Protein AF-A0A4Q0VN59-F1 (afdb_monomer)

pLDDT: mean 93.65, std 7.53, range [47.59, 98.25]

Mean predicted aligned error: 4.49 Å

Solvent-accessible surface area (backbone atoms only — not comparable to full-atom values): 4014 Å² total; per-residue (Å²): 130,88,76,75,48,74,65,56,50,52,50,50,54,52,50,51,53,55,49,52,53,54,50,51,53,54,48,51,53,53,50,52,51,54,51,50,53,50,39,57,74,73,63,51,57,67,71,54,50,34,70,74,68,71,51,52,71,70,57,54,50,52,54,55,58,74,72,108

Sequence (68 aa):
MELMTSWEKKGFDQGIEKGIEKGMEKGIEKGLENVTKRMLLEGAPISDILKFTGLTEDQIDRIKQQMK

Foldseek 3Di:
DDDQDPVNVVVVVVVVVVVVVVVVVVVLVVVLLVVLLVCVVVVHDPVVNCVPSVDDPVVSVVSVVVVD

Structure (mmCIF, N/CA/C/O backbone):
data_AF-A0A4Q0VN59-F1
#
_entry.id   AF-A0A4Q0VN59-F1
#
loop_
_atom_site.group_PDB
_atom_site.id
_atom_site.type_symbol
_atom_site.label_atom_id
_atom_site.label_alt_id
_atom_site.label_comp_id
_atom_site.label_asym_id
_atom_site.label_entity_id
_atom_site.label_seq_id
_atom_site.pdbx_PDB_ins_code
_atom_site.Cartn_x
_atom_site.Cartn_y
_atom_site.Cartn_z
_atom_site.occupancy
_atom_site.B_iso_or_equiv
_atom_site.auth_seq_id
_atom_site.auth_comp_id
_atom_site.auth_asym_id
_atom_site.auth_atom_id
_atom_site.pdbx_PDB_model_num
ATOM 1 N N . MET A 1 1 ? 28.147 6.224 -31.913 1.00 47.59 1 MET A N 1
ATOM 2 C CA . MET A 1 1 ? 26.950 5.893 -31.116 1.00 47.59 1 MET A CA 1
ATOM 3 C C . MET A 1 1 ? 26.885 4.382 -31.105 1.00 47.59 1 MET A C 1
ATOM 5 O O . MET A 1 1 ? 26.763 3.809 -32.181 1.00 47.59 1 MET A O 1
ATOM 9 N N . GLU A 1 2 ? 27.131 3.744 -29.964 1.00 71.88 2 GLU A N 1
ATOM 10 C CA . GLU A 1 2 ? 27.020 2.285 -29.881 1.00 71.88 2 GLU A CA 1
ATOM 11 C C . GLU A 1 2 ? 25.564 1.899 -30.152 1.00 71.88 2 GLU A C 1
ATOM 13 O O . GLU A 1 2 ? 24.641 2.437 -29.538 1.00 71.88 2 GLU A O 1
ATOM 18 N N . LEU A 1 3 ? 25.353 1.044 -31.151 1.00 80.44 3 LEU A N 1
ATOM 19 C CA . LEU A 1 3 ? 24.035 0.510 -31.456 1.00 80.44 3 LEU A CA 1
ATOM 20 C C . LEU A 1 3 ? 23.745 -0.574 -30.425 1.00 80.44 3 LEU A C 1
ATOM 22 O O . LEU A 1 3 ? 24.397 -1.614 -30.424 1.00 80.44 3 LEU A O 1
ATOM 26 N N . MET A 1 4 ? 22.774 -0.312 -29.552 1.00 85.88 4 MET A N 1
ATOM 27 C CA . MET A 1 4 ? 22.282 -1.305 -28.605 1.00 85.88 4 MET A CA 1
ATOM 28 C C . MET A 1 4 ? 21.807 -2.547 -29.368 1.00 85.88 4 MET A C 1
ATOM 30 O O . MET A 1 4 ? 21.049 -2.451 -30.341 1.00 85.88 4 MET A O 1
ATOM 34 N N . THR A 1 5 ? 22.255 -3.717 -28.932 1.00 92.69 5 THR A N 1
ATOM 35 C CA . THR A 1 5 ? 21.860 -4.992 -29.533 1.00 92.69 5 THR A CA 1
ATOM 36 C C . THR A 1 5 ? 20.393 -5.304 -29.223 1.00 92.69 5 THR A C 1
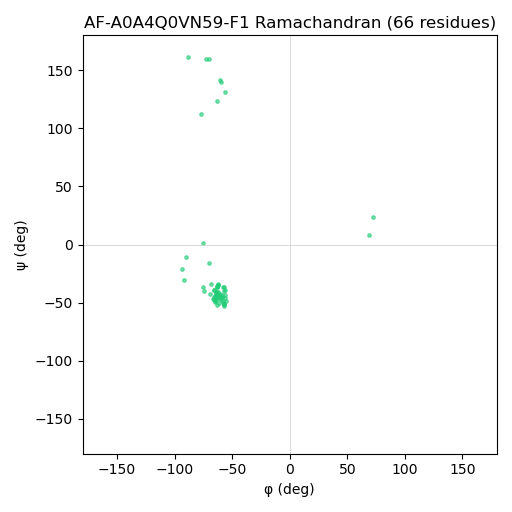ATOM 38 O O . THR A 1 5 ? 19.795 -4.783 -28.277 1.00 92.69 5 THR A O 1
ATOM 41 N N . SER A 1 6 ? 19.774 -6.176 -30.022 1.00 91.06 6 SER A N 1
ATOM 42 C CA . SER A 1 6 ? 18.347 -6.497 -29.870 1.00 91.06 6 SER A CA 1
ATOM 43 C C . SER A 1 6 ? 17.999 -7.043 -28.477 1.00 91.06 6 SER A C 1
ATOM 45 O O . SER A 1 6 ? 16.937 -6.719 -27.939 1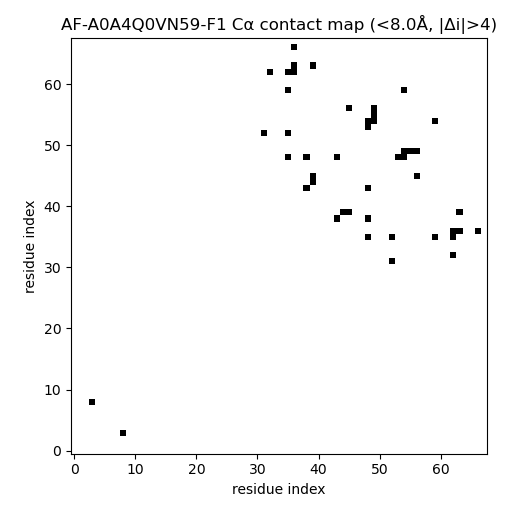.00 91.06 6 SER A O 1
ATOM 47 N N . TRP A 1 7 ? 18.888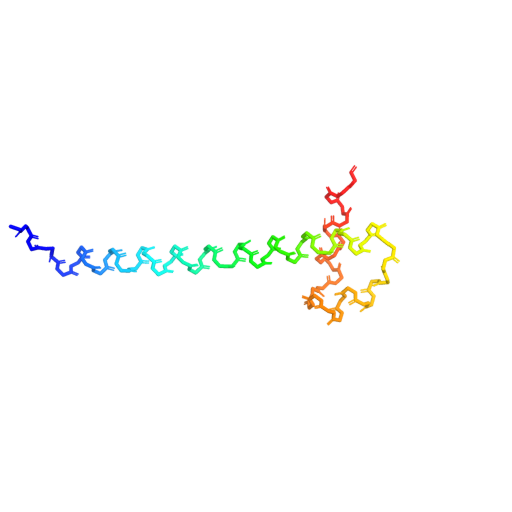 -7.834 -27.871 1.00 93.19 7 TRP A N 1
ATOM 48 C CA . TRP A 1 7 ? 18.674 -8.387 -26.533 1.00 93.19 7 TRP A CA 1
ATOM 49 C C . TRP A 1 7 ? 18.870 -7.348 -25.425 1.00 93.19 7 TRP A C 1
ATOM 51 O O . TRP A 1 7 ? 18.105 -7.363 -24.464 1.00 93.19 7 TRP A O 1
ATOM 61 N N . GLU A 1 8 ? 19.825 -6.424 -25.563 1.00 94.94 8 GLU A N 1
ATOM 62 C CA . GLU A 1 8 ? 20.016 -5.320 -24.612 1.00 94.94 8 GLU A CA 1
ATOM 63 C C . GLU A 1 8 ? 18.807 -4.390 -24.597 1.00 94.94 8 GLU A C 1
ATOM 65 O O . GLU A 1 8 ? 18.305 -4.062 -23.524 1.00 94.94 8 GLU A O 1
ATOM 70 N N . LYS A 1 9 ? 18.273 -4.048 -25.778 1.00 93.75 9 LYS A N 1
ATOM 71 C CA . LYS A 1 9 ? 17.055 -3.237 -25.886 1.00 93.75 9 LYS A CA 1
ATOM 72 C C . LYS A 1 9 ? 15.873 -3.925 -25.217 1.00 93.75 9 LYS A C 1
ATOM 74 O O . LYS A 1 9 ? 15.188 -3.320 -24.401 1.00 93.75 9 LYS A O 1
ATOM 79 N N . LYS A 1 10 ? 15.683 -5.219 -25.495 1.00 94.31 10 LYS A N 1
ATOM 80 C CA . LYS A 1 10 ? 14.619 -6.009 -24.868 1.00 94.31 10 LYS A CA 1
ATOM 81 C C . LYS A 1 10 ? 14.773 -6.071 -23.346 1.00 94.31 10 LYS A C 1
ATOM 83 O O . LYS A 1 10 ? 13.782 -5.943 -22.636 1.00 94.31 10 LYS A O 1
ATOM 88 N N . GLY A 1 11 ? 15.993 -6.263 -22.847 1.00 96.81 11 GLY A N 1
ATOM 89 C CA . GLY A 1 11 ? 16.274 -6.278 -21.412 1.00 96.81 11 GLY A CA 1
ATOM 90 C C . GLY A 1 11 ? 16.001 -4.927 -20.748 1.00 96.81 11 GLY A C 1
ATOM 91 O O . GLY A 1 11 ? 15.400 -4.887 -19.676 1.00 96.81 11 GLY A O 1
ATOM 92 N N . PHE A 1 12 ? 16.388 -3.831 -21.403 1.00 95.81 12 PHE A N 1
ATOM 93 C CA . PHE A 1 12 ? 16.127 -2.473 -20.934 1.00 95.81 12 PHE A CA 1
ATOM 94 C C . PHE A 1 12 ? 14.625 -2.176 -20.875 1.00 95.81 12 PHE A C 1
ATOM 96 O O . PHE A 1 12 ? 14.123 -1.806 -19.813 1.00 95.81 12 PHE A O 1
ATOM 103 N N . ASP A 1 13 ? 13.902 -2.426 -21.968 1.00 95.94 13 ASP A N 1
ATOM 104 C CA . ASP A 1 13 ? 12.457 -2.190 -22.057 1.00 95.94 13 ASP A CA 1
ATOM 105 C C . ASP A 1 13 ? 11.700 -3.002 -20.988 1.00 95.94 13 ASP A C 1
ATOM 107 O O . ASP A 1 13 ? 10.887 -2.452 -20.244 1.00 95.94 13 ASP A O 1
ATOM 111 N N . GLN A 1 14 ? 12.049 -4.284 -20.813 1.00 96.50 14 GLN A N 1
ATOM 112 C CA . GLN A 1 14 ? 11.482 -5.133 -19.755 1.00 96.50 14 GLN A CA 1
ATOM 113 C C . GLN A 1 14 ? 11.819 -4.640 -18.343 1.00 96.50 14 GLN A C 1
ATOM 115 O O . GLN A 1 14 ? 11.018 -4.801 -17.421 1.00 96.50 14 GLN A O 1
ATOM 120 N N . GLY A 1 15 ? 13.019 -4.091 -18.144 1.00 97.62 15 GLY A N 1
ATOM 121 C CA . GLY A 1 15 ? 13.435 -3.517 -16.869 1.00 97.62 15 GLY A CA 1
ATOM 122 C C . GLY A 1 15 ? 12.594 -2.298 -16.495 1.00 97.62 15 GLY A C 1
ATOM 123 O O . GLY A 1 15 ? 12.130 -2.204 -15.357 1.00 97.62 15 GLY A O 1
ATOM 124 N N . ILE A 1 16 ? 12.355 -1.408 -17.460 1.00 97.88 16 ILE A N 1
ATOM 125 C CA . ILE A 1 16 ? 11.514 -0.220 -17.285 1.00 97.88 16 ILE A CA 1
ATOM 126 C C . ILE A 1 16 ? 10.064 -0.615 -17.009 1.00 97.88 16 ILE A C 1
ATOM 128 O O . ILE A 1 16 ? 9.496 -0.149 -16.023 1.00 97.88 16 ILE A O 1
ATOM 132 N N . GLU A 1 17 ? 9.488 -1.511 -17.811 1.00 97.88 17 GLU A N 1
ATOM 133 C CA . GLU A 1 17 ? 8.103 -1.969 -17.646 1.00 97.88 17 GLU A CA 1
ATOM 134 C C . GLU A 1 17 ? 7.871 -2.566 -16.249 1.00 97.88 17 GLU A C 1
ATOM 136 O O . GLU A 1 17 ? 7.015 -2.092 -15.501 1.00 97.88 17 GLU A O 1
ATOM 141 N N . LYS A 1 18 ? 8.726 -3.511 -15.831 1.00 97.38 18 LYS A N 1
ATOM 142 C CA . LYS A 1 18 ? 8.661 -4.110 -14.486 1.00 97.38 18 LYS A CA 1
ATOM 143 C C . LYS A 1 18 ? 8.896 -3.092 -13.375 1.00 97.38 18 LYS A C 1
ATOM 145 O O . LYS A 1 18 ? 8.354 -3.240 -12.280 1.00 97.38 18 LYS A O 1
ATOM 150 N N . GLY A 1 19 ? 9.758 -2.104 -13.612 1.00 98.19 19 GLY A N 1
ATOM 151 C CA . GLY A 1 19 ? 10.030 -1.033 -12.659 1.00 98.19 19 GLY A CA 1
ATOM 152 C C . GLY A 1 19 ? 8.801 -0.159 -12.425 1.00 98.19 19 GLY A C 1
ATOM 153 O O . GLY A 1 19 ? 8.448 0.102 -11.274 1.00 98.19 19 GLY A O 1
ATOM 154 N N . ILE A 1 20 ? 8.130 0.240 -13.507 1.00 98.25 20 ILE A N 1
ATOM 155 C CA . ILE A 1 20 ? 6.909 1.051 -13.470 1.00 98.25 20 ILE A CA 1
ATOM 156 C C . ILE A 1 20 ? 5.771 0.275 -12.806 1.00 98.25 20 ILE A C 1
ATOM 158 O O . ILE A 1 20 ? 5.155 0.797 -11.878 1.00 98.25 20 ILE A O 1
ATOM 162 N N . GLU A 1 21 ? 5.536 -0.972 -13.215 1.00 98.19 21 GLU A N 1
ATOM 163 C CA . GLU A 1 21 ? 4.478 -1.823 -12.659 1.00 98.19 21 GLU A CA 1
ATOM 164 C C . GLU A 1 21 ? 4.637 -1.993 -11.140 1.00 98.19 21 GLU A C 1
ATOM 166 O O . GLU A 1 21 ? 3.742 -1.634 -10.372 1.00 98.19 21 GLU A O 1
ATOM 171 N N . LYS A 1 22 ? 5.828 -2.412 -10.687 1.00 97.62 22 LYS A N 1
ATOM 172 C CA . LYS A 1 22 ? 6.128 -2.564 -9.252 1.00 97.62 22 LYS A CA 1
ATOM 173 C C . LYS A 1 22 ? 6.052 -1.247 -8.488 1.00 97.62 22 LYS A C 1
ATOM 175 O O . LYS A 1 22 ? 5.711 -1.241 -7.305 1.00 97.62 22 LYS A O 1
ATOM 180 N N . GLY A 1 23 ? 6.446 -0.141 -9.117 1.00 98.25 23 GLY A N 1
ATOM 181 C CA . GLY A 1 23 ? 6.366 1.187 -8.518 1.00 98.25 23 GLY A CA 1
ATOM 182 C C . GLY A 1 23 ? 4.919 1.610 -8.281 1.00 98.25 23 GLY A C 1
ATOM 183 O O . GLY A 1 23 ? 4.586 2.078 -7.192 1.00 98.25 23 GLY A O 1
ATOM 184 N N . MET A 1 24 ? 4.061 1.394 -9.278 1.00 98.19 24 MET A N 1
ATOM 185 C CA . MET A 1 24 ? 2.642 1.731 -9.224 1.00 98.19 24 MET A CA 1
ATOM 186 C C . MET A 1 24 ? 1.895 0.876 -8.196 1.00 98.19 24 MET A C 1
ATOM 188 O O . MET A 1 24 ? 1.192 1.433 -7.355 1.00 98.19 24 MET A O 1
ATOM 192 N N . GLU A 1 25 ? 2.107 -0.442 -8.198 1.00 97.56 25 GLU A N 1
ATOM 193 C CA . GLU A 1 25 ? 1.486 -1.366 -7.239 1.00 97.56 25 GLU A CA 1
ATOM 194 C C . GLU A 1 25 ? 1.822 -0.978 -5.790 1.00 97.56 25 GLU A C 1
ATOM 196 O O . GLU A 1 25 ? 0.924 -0.734 -4.981 1.00 97.56 25 GLU A O 1
ATOM 201 N N . LYS A 1 26 ? 3.114 -0.780 -5.486 1.00 96.81 26 LYS A N 1
ATOM 202 C CA . LYS A 1 26 ? 3.561 -0.334 -4.155 1.00 96.81 26 LYS A CA 1
ATOM 203 C C . LYS A 1 26 ? 3.026 1.045 -3.779 1.00 96.81 26 LYS A C 1
ATOM 205 O O . LYS A 1 26 ? 2.818 1.321 -2.599 1.00 96.81 26 LYS A O 1
ATOM 210 N N . GLY A 1 27 ? 2.876 1.939 -4.755 1.00 97.81 27 GLY A N 1
ATOM 211 C CA . GLY A 1 27 ? 2.323 3.273 -4.539 1.00 97.81 27 GLY A CA 1
ATOM 212 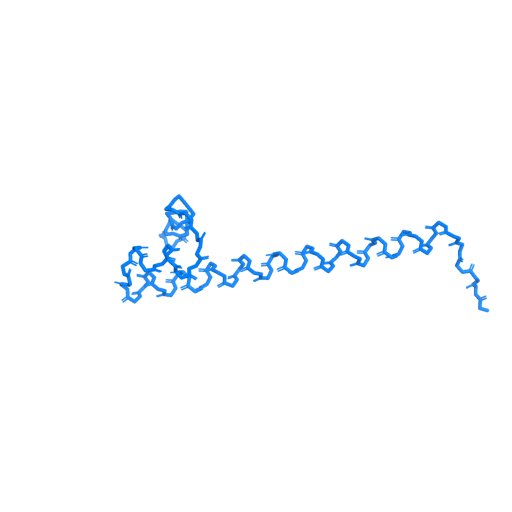C C . GLY A 1 27 ? 0.857 3.217 -4.116 1.00 97.81 27 GLY A C 1
ATOM 213 O O . GLY A 1 27 ? 0.480 3.857 -3.134 1.00 97.81 27 GLY A O 1
ATOM 214 N N . ILE A 1 28 ? 0.056 2.413 -4.819 1.00 96.50 28 ILE A N 1
ATOM 215 C CA . ILE A 1 28 ? -1.365 2.203 -4.520 1.00 96.50 28 ILE A CA 1
ATOM 216 C C . ILE A 1 28 ? -1.531 1.536 -3.152 1.00 96.50 28 ILE A C 1
ATOM 218 O O . ILE A 1 28 ? -2.290 2.042 -2.327 1.00 96.50 28 ILE A O 1
ATOM 222 N N . GLU A 1 29 ? -0.781 0.465 -2.879 1.00 95.56 29 GLU A N 1
ATOM 223 C CA . GLU A 1 29 ? -0.836 -0.260 -1.602 1.00 95.56 29 GLU A CA 1
ATOM 224 C C . GLU A 1 29 ? -0.539 0.669 -0.414 1.00 95.56 29 GLU A C 1
ATOM 226 O O . GLU A 1 29 ? -1.351 0.790 0.505 1.00 95.56 29 GLU A O 1
ATOM 231 N N . LYS A 1 30 ? 0.569 1.423 -0.474 1.00 95.88 30 LYS A N 1
ATOM 232 C CA . LYS A 1 30 ? 0.924 2.399 0.572 1.00 95.88 30 LYS A CA 1
ATOM 233 C C . LYS A 1 30 ? -0.102 3.521 0.703 1.00 95.88 30 LYS A C 1
ATOM 235 O O . LYS A 1 30 ? -0.340 4.015 1.805 1.00 95.88 30 LYS A O 1
ATOM 240 N N . GLY A 1 31 ? -0.685 3.964 -0.410 1.00 96.56 31 GLY A N 1
ATOM 241 C CA . GLY A 1 31 ? -1.743 4.971 -0.416 1.00 96.56 31 GLY A CA 1
ATOM 242 C C . GLY A 1 31 ? -2.976 4.499 0.354 1.00 96.56 31 GLY A C 1
ATOM 243 O O . GLY A 1 31 ? -3.439 5.199 1.258 1.00 96.56 31 GLY A O 1
ATOM 244 N N . LEU A 1 32 ? -3.455 3.291 0.045 1.00 96.19 32 LEU A N 1
ATOM 245 C CA . LEU A 1 32 ? -4.592 2.663 0.723 1.00 96.19 32 LEU A CA 1
ATOM 246 C C . LEU A 1 32 ? -4.306 2.413 2.203 1.00 96.19 32 LEU A C 1
ATOM 248 O O . LEU A 1 32 ? -5.156 2.711 3.043 1.00 96.19 32 LEU A O 1
ATOM 252 N N . GLU A 1 33 ? -3.108 1.938 2.539 1.00 95.81 33 GLU A N 1
ATOM 253 C CA . GLU A 1 33 ? -2.690 1.734 3.926 1.00 95.81 33 GLU A CA 1
ATOM 254 C C . GLU A 1 33 ? -2.736 3.049 4.721 1.00 95.81 33 GLU A C 1
ATOM 256 O O . GLU A 1 33 ? -3.330 3.108 5.798 1.00 95.81 33 GLU A O 1
ATOM 261 N N . ASN A 1 34 ? -2.179 4.134 4.175 1.00 96.12 34 ASN A N 1
ATOM 262 C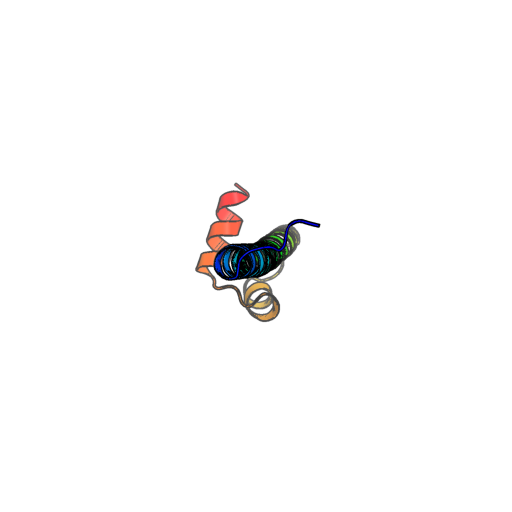 CA . ASN A 1 34 ? -2.166 5.442 4.834 1.00 96.12 34 ASN A CA 1
ATOM 263 C C . ASN A 1 34 ? -3.572 6.017 5.043 1.00 96.12 34 ASN A C 1
ATOM 265 O O . ASN A 1 34 ? -3.862 6.561 6.112 1.00 96.12 34 ASN A O 1
ATOM 269 N N . VAL A 1 35 ? -4.445 5.908 4.037 1.00 96.38 35 VAL A N 1
ATOM 270 C CA . VAL A 1 35 ? -5.842 6.351 4.152 1.00 96.38 35 VAL A CA 1
ATOM 271 C C . VAL A 1 35 ? -6.577 5.511 5.192 1.00 96.38 35 VAL A C 1
ATOM 273 O O . VAL A 1 35 ? -7.219 6.076 6.074 1.00 96.38 35 VAL A O 1
ATOM 276 N N . TH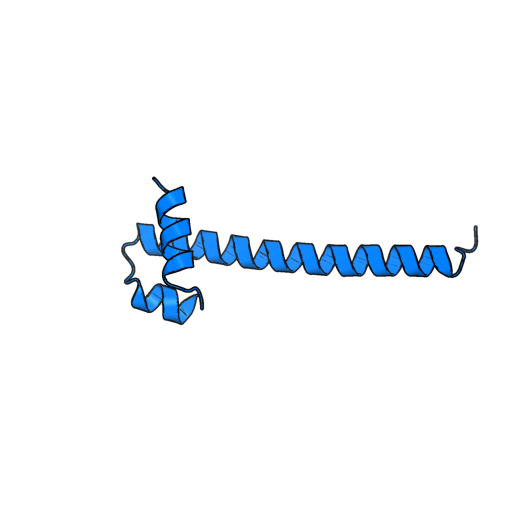R A 1 36 ? -6.407 4.189 5.166 1.00 97.06 36 THR A N 1
ATOM 277 C CA . THR A 1 36 ? -7.028 3.267 6.129 1.00 97.06 36 THR A CA 1
ATOM 278 C C . THR A 1 36 ? -6.593 3.570 7.560 1.00 97.06 36 THR A C 1
ATOM 280 O O . THR A 1 36 ? -7.442 3.688 8.440 1.00 97.06 36 THR A O 1
ATOM 283 N N . LYS A 1 37 ? -5.292 3.792 7.800 1.00 96.00 37 LYS A N 1
ATOM 284 C CA . LYS A 1 37 ? -4.774 4.200 9.117 1.00 96.00 37 LYS A CA 1
ATOM 285 C C . LYS A 1 37 ? -5.439 5.480 9.616 1.00 96.00 37 LYS A C 1
ATOM 287 O O . LYS A 1 37 ? -5.859 5.533 10.766 1.00 96.00 37 LYS A O 1
ATOM 292 N N . ARG A 1 38 ? -5.571 6.497 8.757 1.00 96.38 38 ARG A N 1
ATOM 293 C CA . ARG A 1 38 ? -6.257 7.750 9.113 1.00 96.38 38 ARG A CA 1
ATOM 294 C C . ARG A 1 38 ? -7.732 7.520 9.425 1.00 96.38 38 ARG A C 1
ATOM 296 O O . ARG A 1 38 ? -8.197 7.990 10.450 1.00 96.38 38 ARG A O 1
ATOM 303 N N . MET A 1 39 ? -8.442 6.753 8.600 1.00 95.88 39 MET A N 1
ATOM 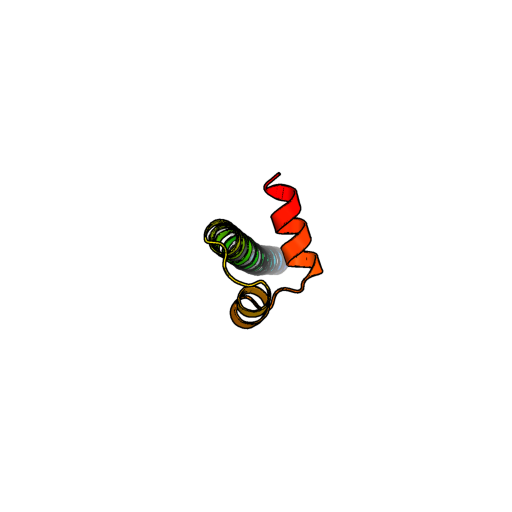304 C CA . MET A 1 39 ? -9.849 6.420 8.842 1.00 95.88 39 MET A CA 1
ATOM 305 C C . MET A 1 39 ? -10.044 5.700 10.184 1.00 95.88 39 MET A C 1
ATOM 307 O O . MET A 1 39 ? -10.946 6.054 10.936 1.00 95.88 39 MET A O 1
ATOM 311 N N . LEU A 1 40 ? -9.171 4.743 10.518 1.00 94.75 40 LEU A N 1
ATOM 312 C CA . LEU A 1 40 ? -9.202 4.045 11.806 1.00 94.75 40 LEU A CA 1
ATOM 313 C C . LEU A 1 40 ? -8.945 4.989 12.992 1.00 94.75 40 LEU A C 1
ATOM 315 O O . LEU A 1 40 ? -9.613 4.861 14.015 1.00 94.75 40 LEU A O 1
ATOM 319 N N . LEU A 1 41 ? -8.004 5.933 12.863 1.00 94.62 41 LEU A N 1
ATOM 320 C CA . LEU A 1 41 ? -7.712 6.934 13.901 1.00 94.62 41 LEU A CA 1
ATOM 321 C C . LEU A 1 41 ? -8.880 7.894 14.136 1.00 94.62 41 LEU A C 1
ATOM 323 O O . LEU A 1 41 ? -9.178 8.218 15.280 1.00 94.62 41 LEU A O 1
ATOM 327 N N . GLU A 1 42 ? -9.560 8.303 13.066 1.00 95.88 42 GLU A N 1
ATOM 328 C CA . GLU A 1 42 ? -10.755 9.158 13.123 1.00 95.88 42 GLU A CA 1
ATOM 329 C C . GLU A 1 42 ? -12.014 8.391 13.579 1.00 95.88 42 GLU A C 1
ATOM 331 O O 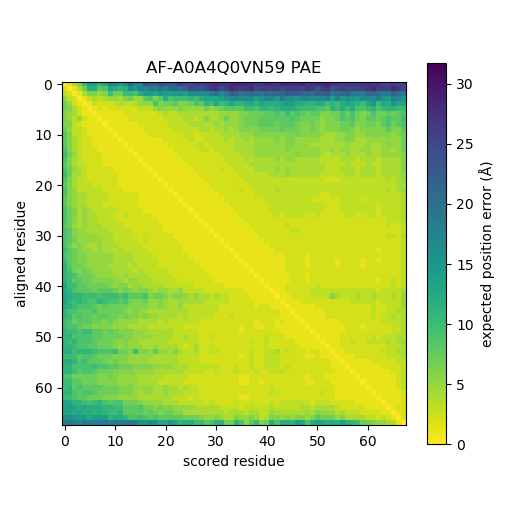. GLU A 1 42 ? -13.103 8.957 13.654 1.00 95.88 42 GLU A O 1
ATOM 336 N N . GLY A 1 43 ? -11.894 7.092 13.883 1.00 94.25 43 GLY A N 1
ATOM 337 C CA . GLY A 1 43 ? -13.008 6.267 14.350 1.00 94.25 43 GLY A CA 1
ATOM 338 C C . GLY A 1 43 ? -14.031 5.930 13.264 1.00 94.25 43 GLY A C 1
ATOM 339 O O . GLY A 1 43 ? -15.186 5.646 13.583 1.00 94.25 43 GLY A O 1
ATOM 340 N N . ALA A 1 44 ? -13.633 5.957 11.988 1.00 95.06 44 ALA A N 1
ATOM 341 C CA . ALA A 1 44 ? -14.511 5.589 10.886 1.00 95.06 44 ALA A CA 1
ATOM 342 C C . ALA A 1 44 ? -14.994 4.128 11.025 1.00 95.06 44 ALA A C 1
ATOM 344 O O . ALA A 1 44 ? -14.206 3.247 11.393 1.00 95.06 44 ALA A O 1
ATOM 345 N N . PRO A 1 45 ? -16.265 3.832 10.696 1.00 95.75 45 PRO A N 1
ATOM 346 C CA . PRO A 1 45 ? -16.780 2.469 10.708 1.00 95.75 45 PRO A CA 1
ATOM 347 C C . PRO A 1 45 ? -16.010 1.554 9.749 1.00 95.75 45 PRO A C 1
ATOM 349 O O . PRO A 1 45 ? -15.732 1.923 8.607 1.00 95.75 45 PRO A O 1
ATOM 352 N N . ILE A 1 46 ? -15.742 0.314 10.171 1.00 93.44 46 ILE A N 1
ATOM 353 C CA . ILE A 1 46 ? -15.063 -0.693 9.331 1.00 93.44 46 ILE A CA 1
ATOM 354 C C . ILE A 1 46 ? -15.829 -0.923 8.018 1.00 93.44 46 ILE A C 1
ATOM 356 O O . ILE A 1 46 ? -15.211 -1.051 6.965 1.00 93.44 46 ILE A O 1
ATOM 360 N N . SER A 1 47 ? -17.165 -0.886 8.052 1.00 95.94 47 SER A N 1
ATOM 361 C CA . SER A 1 47 ? -18.015 -1.006 6.859 1.00 95.94 47 SER A CA 1
ATOM 362 C C . SER A 1 47 ? -17.707 0.040 5.786 1.00 95.94 47 SER A C 1
ATOM 364 O O . SER A 1 47 ? -17.718 -0.275 4.596 1.00 95.94 47 SER A O 1
ATOM 366 N N . ASP A 1 48 ? -17.415 1.275 6.196 1.00 96.25 48 ASP A N 1
ATOM 367 C CA . ASP A 1 48 ? -17.105 2.365 5.273 1.00 96.25 48 ASP A CA 1
ATOM 368 C C . ASP A 1 48 ? -15.702 2.186 4.699 1.00 96.25 48 ASP A C 1
ATOM 370 O O . ASP A 1 48 ? -15.497 2.350 3.497 1.00 96.25 48 ASP A O 1
ATOM 374 N N . ILE A 1 49 ? -14.749 1.765 5.534 1.00 95.81 49 ILE A N 1
ATOM 375 C CA . ILE A 1 49 ? -13.388 1.447 5.095 1.00 95.81 49 ILE A CA 1
ATOM 376 C C . ILE A 1 49 ? -13.428 0.348 4.027 1.00 95.81 49 ILE A C 1
ATOM 378 O O . ILE A 1 49 ? -12.871 0.548 2.949 1.00 95.81 49 ILE A O 1
ATOM 382 N N . LEU A 1 50 ? -14.138 -0.762 4.261 1.00 95.44 50 LEU A N 1
ATOM 383 C CA . LEU A 1 50 ? -14.311 -1.840 3.274 1.00 95.44 50 LEU A CA 1
ATOM 384 C C . LEU A 1 50 ? -14.893 -1.308 1.955 1.00 95.44 50 LEU A C 1
ATOM 386 O O . LEU A 1 50 ? -14.352 -1.559 0.877 1.00 95.44 50 LEU A O 1
ATOM 390 N N . LYS A 1 51 ? -15.972 -0.519 2.040 1.00 95.75 51 LYS A N 1
ATOM 391 C CA . LYS A 1 51 ? -16.690 0.009 0.872 1.00 95.75 51 LYS A CA 1
ATOM 392 C C . LYS A 1 51 ? -15.845 0.960 0.024 1.00 95.75 51 LYS A C 1
ATOM 394 O O . LYS A 1 51 ? -15.943 0.917 -1.200 1.00 95.75 51 LYS A O 1
ATOM 399 N N . PHE A 1 52 ? -15.064 1.840 0.652 1.00 94.00 52 PHE A N 1
ATOM 400 C CA . PHE A 1 52 ? -14.321 2.887 -0.057 1.00 94.00 52 PHE A CA 1
ATOM 401 C C . PHE A 1 52 ? -12.904 2.477 -0.456 1.00 94.00 52 PHE A C 1
ATOM 403 O O . PHE A 1 52 ? -12.401 2.962 -1.466 1.00 94.00 52 PHE A O 1
ATOM 410 N N . THR A 1 53 ? -12.256 1.601 0.313 1.00 93.69 53 THR A N 1
ATOM 411 C CA . THR A 1 53 ? -10.878 1.164 0.030 1.00 93.69 53 THR A CA 1
ATOM 412 C C . THR A 1 53 ? -10.820 -0.115 -0.801 1.00 93.69 53 THR A C 1
ATOM 414 O O . THR A 1 53 ? -9.794 -0.385 -1.420 1.00 93.69 53 THR A O 1
ATOM 417 N N . GLY A 1 54 ? -11.899 -0.910 -0.816 1.00 94.31 54 GLY A N 1
ATOM 418 C CA . GLY A 1 54 ? -11.916 -2.233 -1.445 1.00 94.31 54 GLY A CA 1
ATOM 419 C C . GLY A 1 54 ? -11.048 -3.271 -0.726 1.00 94.31 54 GLY A C 1
ATOM 420 O O . GLY A 1 54 ? -10.844 -4.361 -1.256 1.00 94.31 54 GLY A O 1
ATOM 421 N N . LEU A 1 55 ? -10.520 -2.942 0.458 1.00 94.94 55 LEU A N 1
ATOM 422 C CA . LEU A 1 55 ? -9.778 -3.876 1.296 1.00 94.94 55 LEU A CA 1
ATOM 423 C C . LEU A 1 55 ? -10.723 -4.892 1.942 1.00 94.94 55 LEU A C 1
ATOM 425 O O . LEU A 1 55 ? -11.921 -4.662 2.080 1.00 94.94 55 LEU A O 1
ATOM 429 N N . THR A 1 56 ? -10.155 -6.014 2.363 1.00 95.94 56 THR A N 1
ATOM 430 C CA . THR A 1 56 ? -10.818 -7.036 3.181 1.00 95.94 56 THR A CA 1
ATOM 431 C C . THR A 1 56 ? -10.667 -6.735 4.671 1.00 95.94 56 THR A C 1
ATOM 433 O O . THR A 1 56 ? -9.765 -5.996 5.074 1.00 95.94 56 THR A O 1
ATOM 436 N N . GLU A 1 57 ? -11.511 -7.345 5.508 1.00 94.19 57 GLU A N 1
ATOM 437 C CA . GLU A 1 57 ? -11.392 -7.231 6.971 1.00 94.19 57 GLU A CA 1
ATOM 438 C C . GLU A 1 57 ? -10.007 -7.678 7.454 1.00 94.19 57 GLU A C 1
ATOM 440 O O . GLU A 1 57 ? -9.355 -6.944 8.192 1.00 94.19 57 GLU A O 1
ATOM 445 N N . ASP A 1 58 ? -9.493 -8.794 6.926 1.00 95.44 58 ASP A N 1
ATOM 446 C CA . ASP A 1 58 ? -8.149 -9.298 7.236 1.00 95.44 58 ASP A CA 1
ATOM 447 C C . ASP A 1 58 ? -7.045 -8.271 6.940 1.00 95.44 58 ASP A C 1
ATOM 449 O O . ASP A 1 58 ? -6.076 -8.143 7.693 1.00 95.44 58 ASP A O 1
ATOM 453 N N . GLN A 1 59 ? -7.154 -7.536 5.829 1.00 95.12 59 GLN A N 1
ATOM 454 C CA . GLN A 1 59 ? -6.187 -6.494 5.479 1.00 95.12 59 GLN A CA 1
ATOM 455 C C . GLN A 1 59 ? -6.283 -5.304 6.435 1.00 95.12 59 GLN A C 1
ATOM 457 O O . GLN A 1 59 ? -5.253 -4.805 6.890 1.00 95.12 59 GLN A O 1
ATOM 462 N N . ILE A 1 60 ? -7.498 -4.878 6.781 1.00 95.19 60 ILE A N 1
ATOM 463 C CA . ILE A 1 60 ? -7.725 -3.794 7.745 1.00 95.19 60 ILE A CA 1
ATOM 464 C C . ILE A 1 60 ? -7.184 -4.188 9.126 1.00 95.19 60 ILE A C 1
ATOM 466 O O . ILE A 1 60 ? -6.521 -3.380 9.779 1.00 95.19 60 ILE A O 1
ATOM 470 N N . ASP A 1 61 ? -7.387 -5.433 9.552 1.00 94.75 61 ASP A N 1
ATOM 471 C CA . ASP A 1 61 ? -6.890 -5.937 10.832 1.00 94.75 61 ASP A CA 1
ATOM 472 C C . ASP A 1 61 ? -5.364 -5.997 10.884 1.00 94.75 61 ASP A C 1
ATOM 474 O O . ASP A 1 61 ? -4.771 -5.614 11.897 1.00 94.75 61 ASP A O 1
ATOM 478 N N . ARG A 1 62 ? -4.699 -6.393 9.792 1.00 95.38 62 ARG A N 1
ATOM 479 C CA . ARG A 1 62 ? -3.230 -6.311 9.692 1.00 95.38 62 ARG A CA 1
ATOM 480 C C . ARG A 1 62 ? -2.742 -4.874 9.850 1.00 95.38 62 ARG A C 1
ATOM 482 O O . ARG A 1 62 ? -1.813 -4.632 10.618 1.00 95.38 62 ARG A O 1
ATOM 489 N N . ILE A 1 63 ? -3.391 -3.922 9.179 1.00 94.31 63 ILE A N 1
ATOM 490 C CA . ILE A 1 63 ? -3.052 -2.495 9.283 1.00 94.31 63 ILE A CA 1
ATOM 491 C C . ILE A 1 63 ? -3.253 -2.003 10.721 1.00 94.31 63 ILE A C 1
ATOM 493 O O . ILE A 1 63 ? -2.390 -1.326 11.278 1.00 94.31 63 ILE A O 1
ATOM 497 N N . LYS A 1 64 ? -4.354 -2.400 11.362 1.00 92.31 64 LYS A N 1
ATOM 498 C CA . LYS A 1 64 ? -4.649 -2.077 12.761 1.00 92.31 64 LYS A CA 1
ATOM 499 C C . LYS A 1 64 ? -3.624 -2.673 13.730 1.00 92.31 64 LYS A C 1
ATOM 501 O O . LYS A 1 64 ? -3.284 -2.032 14.720 1.00 92.31 64 LYS A O 1
ATOM 506 N N . GLN A 1 65 ? -3.114 -3.876 13.463 1.00 93.06 65 GLN A N 1
ATOM 507 C CA . GLN A 1 65 ? -2.057 -4.504 14.265 1.00 93.06 65 GLN A CA 1
ATOM 508 C C . GLN A 1 65 ? -0.712 -3.782 14.136 1.00 93.06 65 GLN A C 1
ATOM 510 O O . GLN A 1 65 ? 0.005 -3.697 15.124 1.00 93.06 65 GLN A O 1
ATOM 515 N N . GLN A 1 66 ? -0.390 -3.226 12.965 1.00 90.88 66 GLN A N 1
ATOM 516 C CA . GLN A 1 66 ? 0.834 -2.440 12.748 1.00 90.88 66 GLN A CA 1
ATOM 517 C C . GLN A 1 66 ? 0.832 -1.078 13.461 1.00 90.88 66 GLN A C 1
ATOM 519 O O . GLN A 1 66 ? 1.875 -0.435 13.543 1.00 90.88 66 GLN A O 1
ATOM 524 N N . MET A 1 67 ? -0.333 -0.605 13.912 1.00 84.31 67 MET A N 1
ATOM 525 C CA . MET A 1 67 ? -0.486 0.656 14.647 1.00 84.31 67 MET A CA 1
ATOM 526 C C . MET A 1 67 ? -0.359 0.497 16.168 1.00 84.31 67 MET A C 1
ATOM 528 O O . MET A 1 67 ? -0.337 1.508 16.869 1.00 84.31 67 MET A O 1
ATOM 532 N N . 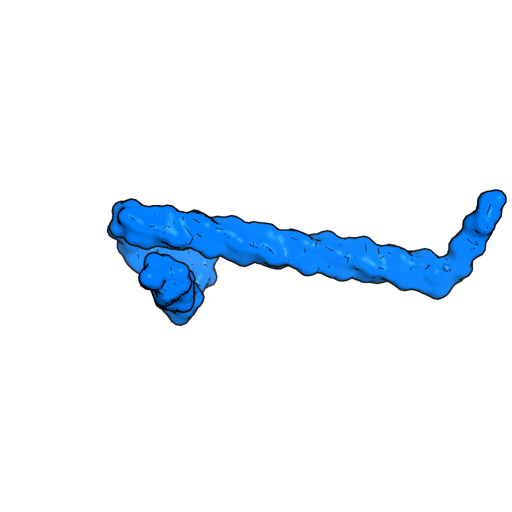LYS A 1 68 ? -0.350 -0.744 16.669 1.00 70.81 68 LYS A N 1
ATOM 533 C CA . LYS A 1 68 ? -0.104 -1.053 18.083 1.00 70.81 68 LYS A CA 1
ATOM 534 C C . LYS A 1 68 ? 1.382 -0.961 18.395 1.00 70.81 68 LYS A C 1
ATOM 536 O O . LYS A 1 68 ? 1.688 -0.486 19.508 1.00 70.81 68 LYS A O 1
#

Secondary structure (DSSP, 8-state):
-----HHHHHHHHHHHHHHHHHHHHHHHHHHHHHHHHHHHHTT--HHHHHHHH---HHHHHHHHHHT-

Organism: NCBI:txid1548597

Radius of gyration: 19.24 Å; Cα contacts (8 Å, |Δi|>4): 23; chains: 1; bounding box: 45×18×50 Å

Nearest PDB structures (foldseek):
  3frw-assembly1_A  TM=6.584E-01  e=1.339E+00  Blautia obeum ATCC 29174
  3g1c-assembly1_A-2  TM=6.653E-01  e=2.464E+00  Lachnospira eligens ATCC 27750
  3frw-assembly2_D  TM=5.019E-01  e=1.339E+00  Blautia obeum ATCC 29174
  5uh7-assembly1_A  TM=7.342E-01  e=5.557E+00  Mycobacterium tuberculosis H37Rv